Protein AF-A0AA35XYN5-F1 (afdb_monomer_lite)

Foldseek 3Di:
DDPPPPQQDDPNVLVVLVVLLVVCVVVVLAPPQWDKDAFDFDDDPDDDTHTARIWTDHPPDTAGEHEQSLAAPVLDGDDVSSVVSVVVVVVSVVRCVVVVHDHHYHYPVNVVPVVNVSVVVVVVVVCRVVVPDD

Sequence (134 aa):
MKSYCQIALNGTILGFCRKAAKTLSQQSLTPSDITLDVEPPIQIAAPARFFSDLGIRFQDRVRYVEVVGACGADRVTRNDWEAHLLAQFDRRLEVYRQQRLTPQIWYLNDLLEPAQLQKRFLALVAQLRAGGRS

Organism: NCBI:txid2959299

pLDDT: mean 75.98, std 18.32, range [25.3, 93.12]

Structure (mmCIF, N/CA/C/O backbone):
data_AF-A0AA35XYN5-F1
#
_entry.id   AF-A0AA35XYN5-F1
#
loop_
_atom_site.group_PDB
_atom_site.id
_atom_site.type_symbol
_atom_site.label_atom_id
_atom_site.label_alt_id
_atom_site.label_comp_id
_atom_site.label_asym_id
_atom_site.label_entity_id
_atom_site.label_seq_id
_atom_site.pdbx_PDB_ins_code
_atom_site.Cartn_x
_atom_site.Cartn_y
_atom_site.Cartn_z
_atom_site.occupancy
_atom_site.B_iso_or_equiv
_atom_site.auth_seq_id
_atom_site.auth_comp_id
_atom_site.auth_asym_id
_atom_site.auth_atom_id
_atom_site.pdbx_PDB_model_num
ATOM 1 N N . MET A 1 1 ? 25.162 11.954 -8.202 1.00 27.78 1 MET A N 1
ATOM 2 C CA . MET A 1 1 ? 23.859 11.305 -8.467 1.00 27.78 1 MET A CA 1
ATOM 3 C C . MET A 1 1 ? 23.728 10.126 -7.508 1.00 27.78 1 MET A C 1
ATOM 5 O O . MET A 1 1 ? 24.471 9.167 -7.655 1.00 27.78 1 MET A O 1
ATOM 9 N N . LYS A 1 2 ? 22.926 10.229 -6.439 1.00 25.30 2 LYS A N 1
ATOM 10 C CA . LYS A 1 2 ? 22.762 9.120 -5.481 1.00 25.30 2 LYS A CA 1
ATOM 11 C C . LYS A 1 2 ? 21.755 8.125 -6.065 1.00 25.30 2 LYS A C 1
ATOM 13 O O . LYS A 1 2 ? 20.577 8.445 -6.177 1.00 25.30 2 LYS A O 1
ATOM 18 N N . SER A 1 3 ? 22.238 6.953 -6.476 1.00 27.62 3 SER A N 1
ATOM 19 C CA . SER A 1 3 ? 21.417 5.837 -6.956 1.00 27.62 3 SER A CA 1
ATOM 20 C C . SER A 1 3 ? 20.557 5.283 -5.824 1.00 27.62 3 SER A C 1
ATOM 22 O O . SER A 1 3 ? 21.020 4.476 -5.026 1.00 27.62 3 SER A O 1
ATOM 24 N N . TYR A 1 4 ? 19.289 5.684 -5.774 1.00 33.72 4 TYR A N 1
ATOM 25 C CA . TYR A 1 4 ? 18.274 5.054 -4.918 1.00 33.72 4 TYR A CA 1
ATOM 26 C C . TYR A 1 4 ? 17.604 3.836 -5.592 1.00 33.72 4 TY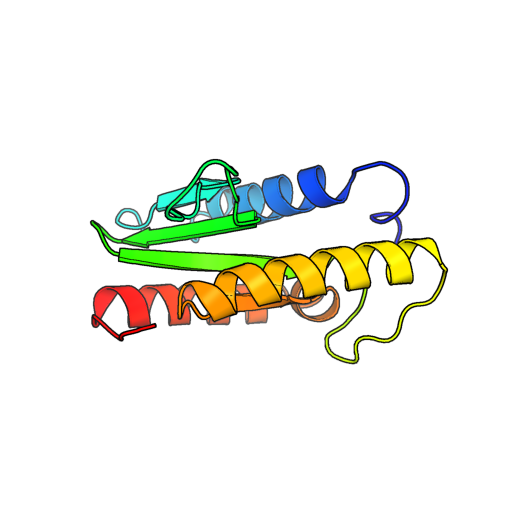R A C 1
ATOM 28 O O . TYR A 1 4 ? 16.680 3.246 -5.044 1.00 33.72 4 TYR A O 1
ATOM 36 N N . CYS A 1 5 ? 18.095 3.413 -6.764 1.00 26.78 5 CYS A N 1
ATOM 37 C CA . CYS A 1 5 ? 17.495 2.377 -7.611 1.00 26.78 5 CYS A CA 1
ATOM 38 C C . CYS A 1 5 ? 18.185 0.999 -7.495 1.00 26.78 5 CYS A C 1
ATOM 40 O O . CYS A 1 5 ? 18.448 0.345 -8.496 1.00 26.78 5 CYS A O 1
ATOM 42 N N . GLN A 1 6 ? 18.508 0.550 -6.277 1.00 30.84 6 GLN A N 1
ATOM 43 C CA . GLN A 1 6 ? 19.052 -0.803 -6.023 1.00 30.84 6 GLN A CA 1
ATOM 44 C C . GLN A 1 6 ? 18.040 -1.753 -5.348 1.00 30.84 6 GLN A C 1
ATOM 46 O O . GLN A 1 6 ? 18.397 -2.834 -4.886 1.00 30.84 6 GLN A O 1
ATOM 51 N N . ILE A 1 7 ? 16.763 -1.363 -5.271 1.00 43.97 7 ILE A N 1
ATOM 52 C CA . ILE A 1 7 ? 15.756 -2.036 -4.429 1.00 43.97 7 ILE A CA 1
ATOM 53 C C . ILE A 1 7 ? 15.142 -3.282 -5.105 1.00 43.97 7 ILE A C 1
ATOM 55 O O . ILE A 1 7 ? 14.494 -4.080 -4.441 1.00 43.97 7 ILE A O 1
ATOM 59 N N . ALA A 1 8 ? 15.392 -3.549 -6.386 1.00 44.00 8 ALA A N 1
ATOM 60 C CA . ALA A 1 8 ? 14.708 -4.655 -7.064 1.00 44.00 8 ALA A CA 1
ATOM 61 C C . ALA A 1 8 ? 15.387 -6.037 -6.942 1.00 44.00 8 ALA A C 1
ATOM 63 O O . ALA A 1 8 ? 14.751 -7.026 -7.280 1.00 44.00 8 ALA A O 1
ATOM 64 N N . LEU A 1 9 ? 16.639 -6.160 -6.479 1.00 34.97 9 LEU A N 1
ATOM 65 C CA . LEU A 1 9 ? 17.435 -7.344 -6.847 1.00 34.97 9 LEU A CA 1
ATOM 66 C C . LEU A 1 9 ? 17.268 -8.616 -5.994 1.00 34.97 9 LEU A C 1
ATOM 68 O O . LEU A 1 9 ? 17.501 -9.677 -6.544 1.00 34.97 9 LEU A O 1
ATOM 72 N N . ASN A 1 10 ? 16.866 -8.577 -4.713 1.00 36.88 10 ASN A N 1
ATOM 73 C CA . ASN A 1 10 ? 16.874 -9.789 -3.860 1.00 36.88 10 ASN A CA 1
ATOM 74 C C . ASN A 1 10 ? 15.867 -9.734 -2.685 1.00 36.88 10 ASN A C 1
ATOM 76 O O . ASN A 1 10 ? 16.261 -9.725 -1.521 1.00 36.88 10 ASN A O 1
ATOM 80 N N . GLY A 1 11 ? 14.55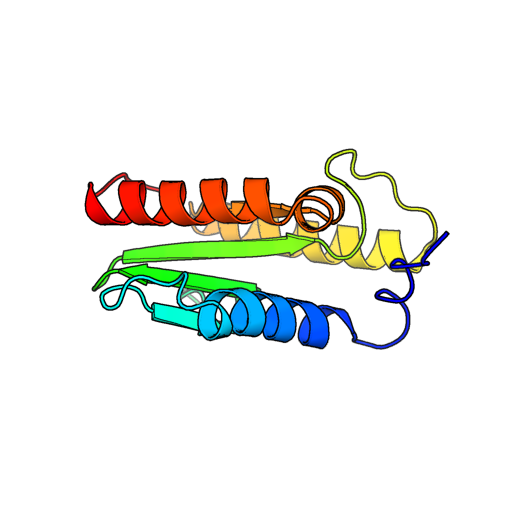7 -9.648 -2.946 1.00 39.25 11 GLY A N 1
ATOM 81 C CA . GLY A 1 11 ? 13.546 -9.641 -1.865 1.00 39.25 11 GLY A CA 1
ATOM 82 C C . GLY A 1 11 ? 13.490 -8.346 -1.031 1.00 39.25 11 GLY A C 1
ATOM 83 O O . GLY A 1 11 ? 12.848 -8.287 0.017 1.00 39.25 11 GLY A O 1
ATOM 84 N N . THR A 1 12 ? 14.126 -7.275 -1.508 1.00 46.00 12 THR A N 1
ATOM 85 C CA . THR A 1 12 ? 14.273 -5.981 -0.823 1.00 46.00 12 THR A CA 1
ATOM 86 C C . THR A 1 12 ? 12.970 -5.172 -0.722 1.00 46.00 12 THR A C 1
ATOM 88 O O . THR A 1 12 ? 12.918 -4.212 0.045 1.00 46.00 12 THR A O 1
ATOM 91 N N . ILE A 1 13 ? 11.899 -5.555 -1.430 1.00 46.50 13 ILE A N 1
ATOM 92 C CA . ILE A 1 13 ? 10.584 -4.883 -1.373 1.00 46.50 13 ILE A CA 1
ATOM 93 C C . ILE A 1 13 ? 9.957 -5.024 0.025 1.00 46.50 13 ILE A C 1
ATOM 95 O O . ILE A 1 13 ? 9.520 -4.031 0.599 1.00 46.50 13 ILE A O 1
ATOM 99 N N . LEU A 1 14 ? 10.054 -6.206 0.647 1.00 40.59 14 LEU A N 1
ATOM 100 C CA . LEU A 1 14 ? 9.679 -6.435 2.053 1.00 40.59 14 LEU A CA 1
ATOM 101 C C . LEU A 1 14 ? 10.488 -5.546 3.015 1.00 40.59 14 LEU A C 1
ATOM 103 O O . LEU A 1 14 ? 9.959 -4.985 3.978 1.00 40.59 14 LEU A O 1
ATOM 107 N N . GLY A 1 15 ? 11.784 -5.381 2.732 1.00 47.53 15 GLY A N 1
ATOM 108 C CA . GLY A 1 15 ? 12.665 -4.472 3.462 1.00 47.53 15 GLY A CA 1
ATOM 109 C C . GLY A 1 15 ? 12.256 -3.009 3.296 1.00 47.53 15 GLY A C 1
ATOM 110 O O . GLY A 1 15 ? 12.337 -2.247 4.256 1.00 47.53 15 GLY A O 1
ATOM 111 N N . PHE A 1 16 ? 11.767 -2.625 2.116 1.00 50.66 16 PHE A N 1
ATOM 112 C CA . PHE A 1 16 ? 11.284 -1.282 1.831 1.00 50.66 16 PHE A CA 1
ATOM 113 C C . PHE A 1 16 ? 9.943 -0.987 2.509 1.00 50.66 16 PHE A C 1
ATOM 115 O O . PHE A 1 16 ? 9.854 0.040 3.168 1.00 50.66 16 PHE A O 1
ATOM 122 N N . CYS A 1 17 ? 8.942 -1.874 2.448 1.00 51.75 17 CYS A N 1
ATOM 123 C CA . CYS A 1 17 ? 7.657 -1.682 3.141 1.00 51.75 17 CYS A CA 1
ATOM 124 C C . CYS A 1 17 ? 7.856 -1.563 4.657 1.00 51.75 17 CYS A C 1
ATOM 126 O O . CYS A 1 17 ? 7.347 -0.633 5.286 1.00 51.75 17 CYS A O 1
ATOM 128 N N . ARG A 1 18 ? 8.706 -2.425 5.236 1.00 52.56 18 ARG A N 1
ATOM 129 C CA . ARG A 1 18 ? 9.122 -2.315 6.643 1.00 52.56 18 ARG A CA 1
ATOM 130 C C . ARG A 1 18 ? 9.871 -1.021 6.919 1.00 52.56 18 ARG A C 1
ATOM 132 O O . ARG A 1 18 ? 9.639 -0.406 7.952 1.00 52.56 18 ARG A O 1
ATOM 139 N N . LYS A 1 19 ? 10.765 -0.591 6.024 1.00 55.06 19 LYS A N 1
ATOM 140 C CA . LYS A 1 19 ? 11.528 0.651 6.190 1.00 55.06 19 LYS A CA 1
ATOM 141 C C . LYS A 1 19 ? 10.647 1.886 6.038 1.00 55.06 19 LYS A C 1
ATOM 143 O O . LYS A 1 19 ? 10.830 2.802 6.815 1.00 55.06 19 LYS A O 1
ATOM 148 N N . ALA A 1 20 ? 9.674 1.897 5.134 1.00 59.22 20 ALA A N 1
ATOM 149 C CA . ALA A 1 20 ? 8.708 2.975 4.960 1.00 59.22 20 ALA A CA 1
ATOM 150 C C . ALA A 1 20 ? 7.772 3.072 6.171 1.00 59.22 20 ALA A C 1
ATOM 152 O O . ALA A 1 20 ? 7.645 4.150 6.744 1.00 59.22 20 ALA A O 1
ATOM 153 N N . ALA A 1 21 ? 7.215 1.949 6.641 1.00 59.16 21 ALA A N 1
ATOM 154 C CA . ALA A 1 21 ? 6.442 1.901 7.884 1.00 59.16 21 ALA A CA 1
ATOM 155 C C . ALA A 1 21 ? 7.279 2.352 9.089 1.00 59.16 21 ALA A C 1
ATOM 157 O O . ALA A 1 21 ? 6.823 3.147 9.905 1.00 59.16 21 ALA A O 1
ATOM 158 N N . LYS A 1 22 ? 8.538 1.900 9.163 1.00 58.38 22 LYS A N 1
ATOM 159 C CA . LYS A 1 22 ? 9.497 2.304 10.195 1.00 58.38 22 LYS A CA 1
ATOM 160 C C . LYS A 1 22 ? 9.876 3.780 10.085 1.00 58.38 22 LYS A C 1
ATOM 162 O O . LYS A 1 22 ? 10.021 4.429 11.104 1.00 58.38 22 LYS A O 1
ATOM 167 N N . THR A 1 23 ? 10.017 4.340 8.890 1.00 60.47 23 THR A N 1
ATOM 168 C CA . THR A 1 23 ? 10.283 5.770 8.693 1.00 60.47 23 THR A CA 1
ATOM 169 C C . THR A 1 23 ? 9.075 6.604 9.113 1.00 60.47 23 THR A C 1
ATOM 171 O O . THR A 1 23 ? 9.249 7.565 9.857 1.00 60.47 23 THR A O 1
ATOM 174 N N . LEU A 1 24 ? 7.859 6.206 8.726 1.00 61.00 24 LEU A N 1
ATOM 175 C CA . LEU A 1 24 ? 6.616 6.868 9.139 1.00 61.00 24 LEU A CA 1
ATOM 176 C C . LEU A 1 24 ? 6.386 6.786 10.659 1.00 61.00 24 LEU A C 1
ATOM 178 O O . LEU A 1 24 ? 5.887 7.743 11.254 1.00 61.00 24 LEU A O 1
ATOM 182 N N . SER A 1 25 ? 6.782 5.682 11.303 1.00 56.59 25 SER A N 1
ATOM 183 C CA . SER A 1 25 ? 6.662 5.521 12.757 1.00 56.59 25 SER A CA 1
ATOM 184 C C . SER A 1 25 ? 7.785 6.211 13.541 1.00 56.59 25 SER A C 1
ATOM 186 O O . SER A 1 25 ? 7.512 6.858 14.547 1.00 56.59 25 SER A O 1
ATOM 188 N N . GLN A 1 26 ? 9.038 6.147 13.077 1.00 55.22 26 GLN A N 1
ATOM 189 C CA . GLN A 1 26 ? 10.196 6.756 13.751 1.00 55.22 26 GLN A CA 1
ATOM 190 C C . GLN A 1 26 ? 10.220 8.283 13.669 1.00 55.22 26 GLN A C 1
ATOM 192 O O . GLN A 1 26 ? 10.806 8.919 14.538 1.00 55.22 26 GLN A O 1
ATOM 197 N N . GLN A 1 27 ? 9.603 8.882 12.649 1.00 57.94 27 GLN A N 1
ATOM 198 C CA . GLN A 1 27 ? 9.512 10.340 12.528 1.00 57.94 27 GLN A CA 1
ATOM 199 C C . GLN A 1 27 ? 8.363 10.949 13.361 1.00 57.94 27 GLN A C 1
ATOM 201 O O . GLN A 1 27 ? 8.049 12.122 13.186 1.00 57.94 27 GLN A O 1
ATOM 206 N N . SER A 1 28 ? 7.719 10.178 14.253 1.00 56.25 28 SER A N 1
ATOM 207 C CA . SER A 1 28 ? 6.554 10.607 15.054 1.00 56.25 28 SER A CA 1
ATOM 208 C C . SER A 1 28 ? 5.390 11.155 14.215 1.00 56.25 28 SER A C 1
ATOM 210 O O . SER A 1 28 ? 4.570 11.931 14.698 1.00 56.25 28 SER A O 1
ATOM 212 N N . LEU A 1 29 ? 5.307 10.758 12.941 1.00 67.62 29 LEU A N 1
ATOM 213 C CA . LEU A 1 29 ? 4.297 11.250 11.998 1.00 67.62 29 LEU A CA 1
ATOM 214 C C . LEU A 1 29 ? 2.979 10.490 12.096 1.00 67.62 29 LEU A C 1
ATOM 216 O O . LEU A 1 29 ? 1.983 10.917 11.516 1.00 67.62 29 LEU A O 1
ATOM 220 N N . THR A 1 30 ? 2.982 9.360 12.802 1.00 76.88 30 THR A N 1
ATOM 221 C CA . THR A 1 30 ? 1.794 8.545 13.036 1.00 76.88 30 THR A CA 1
ATOM 222 C C . THR A 1 30 ? 1.073 9.086 14.268 1.00 76.88 30 THR A C 1
ATOM 224 O O . THR A 1 30 ? 1.644 9.043 15.359 1.00 76.88 30 THR A O 1
ATOM 227 N N . PRO A 1 31 ? -0.156 9.613 14.128 1.00 84.44 31 PRO A N 1
ATOM 228 C CA . PRO A 1 31 ? -0.947 10.024 15.281 1.00 84.44 31 PRO A CA 1
ATOM 229 C C . PRO A 1 31 ? -1.163 8.857 16.256 1.00 84.44 31 PRO A C 1
ATOM 231 O O . PRO A 1 31 ? -1.249 7.709 15.830 1.00 84.44 31 PRO A O 1
ATOM 234 N N . SER A 1 32 ? -1.258 9.138 17.557 1.00 86.94 32 SER A N 1
ATOM 235 C CA . SER A 1 32 ? -1.295 8.110 18.615 1.00 86.94 32 SER A CA 1
ATOM 236 C C . SER A 1 32 ? -2.514 7.181 18.570 1.00 86.94 32 SER A C 1
ATOM 238 O O . SER A 1 32 ? -2.476 6.089 19.127 1.00 86.94 32 SER A O 1
ATOM 240 N N . ASP A 1 33 ? -3.588 7.604 17.911 1.00 90.69 33 ASP A N 1
ATOM 241 C CA . ASP A 1 33 ? -4.818 6.846 17.671 1.00 90.69 33 ASP A CA 1
ATOM 242 C C . ASP A 1 33 ? -4.767 5.986 16.395 1.00 90.69 33 ASP A C 1
ATOM 244 O O . ASP A 1 33 ? -5.729 5.277 16.094 1.00 90.69 33 ASP A O 1
ATOM 248 N N . ILE A 1 34 ? -3.668 6.042 15.637 1.00 90.31 34 ILE A N 1
ATOM 249 C CA . ILE A 1 34 ? -3.472 5.294 14.394 1.00 90.31 34 ILE A CA 1
ATOM 250 C C . ILE A 1 34 ? -2.494 4.149 14.614 1.00 90.31 34 ILE A C 1
ATOM 252 O O . ILE A 1 34 ? -1.396 4.325 15.135 1.00 90.31 34 ILE A O 1
ATOM 256 N N . THR A 1 35 ? -2.878 2.962 14.150 1.00 88.62 35 THR A N 1
ATOM 257 C CA . THR A 1 35 ? -1.988 1.801 14.074 1.00 88.62 35 THR A CA 1
ATOM 258 C C . THR A 1 35 ? -1.547 1.590 12.631 1.00 88.62 35 THR A C 1
ATOM 260 O O . THR A 1 35 ? -2.371 1.609 11.717 1.00 88.62 35 THR A O 1
ATOM 263 N N . LEU A 1 36 ? -0.245 1.391 12.429 1.00 86.25 36 LEU A N 1
ATOM 264 C CA . LEU A 1 36 ? 0.323 0.950 11.158 1.00 86.25 36 LEU A CA 1
ATOM 265 C C . LEU A 1 36 ? 0.639 -0.540 11.241 1.00 86.25 36 LEU A C 1
ATOM 267 O O . LEU A 1 36 ? 1.597 -0.942 11.900 1.00 86.25 36 LEU A O 1
ATOM 271 N N . ASP A 1 37 ? -0.159 -1.352 10.563 1.00 84.00 37 ASP A N 1
ATOM 272 C CA . ASP A 1 37 ? 0.091 -2.779 10.427 1.00 84.00 37 ASP A CA 1
ATOM 273 C C . ASP A 1 37 ? 1.018 -3.044 9.251 1.00 84.00 37 ASP A C 1
ATOM 275 O O . ASP A 1 37 ? 0.802 -2.535 8.151 1.00 84.00 37 ASP A O 1
ATOM 279 N N . VAL A 1 38 ? 2.019 -3.889 9.472 1.00 82.44 38 VAL A N 1
ATOM 280 C CA . VAL A 1 38 ? 2.834 -4.455 8.399 1.00 82.44 38 VAL A CA 1
ATOM 281 C C . VAL A 1 38 ? 2.240 -5.799 8.029 1.00 82.44 38 VAL A C 1
ATOM 283 O O . VAL A 1 38 ? 2.018 -6.627 8.910 1.00 82.44 38 VAL A O 1
ATOM 286 N N . GLU A 1 39 ? 1.993 -6.007 6.740 1.00 83.38 39 GLU A N 1
ATOM 287 C CA . GLU A 1 39 ? 1.470 -7.272 6.229 1.00 83.38 39 GLU A CA 1
ATOM 288 C C . GLU A 1 39 ? 0.154 -7.722 6.902 1.00 83.38 39 GLU A C 1
ATOM 290 O O . GLU A 1 39 ? 0.044 -8.883 7.303 1.00 83.38 39 GLU A O 1
ATOM 295 N N . PRO A 1 40 ? -0.863 -6.846 7.089 1.00 84.44 40 PRO A N 1
ATOM 296 C CA . PRO A 1 40 ? -2.115 -7.280 7.693 1.00 84.44 40 PRO A CA 1
ATOM 297 C C . PRO A 1 40 ? -2.881 -8.220 6.753 1.00 84.44 40 PRO A C 1
ATOM 299 O O . PRO A 1 40 ? -2.923 -7.990 5.537 1.00 84.44 40 PRO A O 1
ATOM 302 N N . PRO A 1 41 ? -3.551 -9.248 7.302 1.00 86.12 41 PRO A N 1
ATOM 303 C CA . PRO A 1 41 ? -4.414 -10.100 6.509 1.00 86.12 41 PRO A CA 1
ATOM 304 C C . PRO A 1 41 ? -5.618 -9.308 5.998 1.00 86.12 41 PRO A C 1
ATOM 306 O O . PRO A 1 41 ? -6.211 -8.487 6.705 1.00 86.12 41 PRO A O 1
ATOM 309 N N . ILE A 1 42 ? -6.015 -9.611 4.773 1.00 82.38 42 ILE A N 1
ATOM 310 C CA . ILE A 1 42 ? -7.290 -9.198 4.204 1.00 82.38 42 ILE A CA 1
ATOM 311 C C . ILE A 1 42 ? -8.206 -10.388 4.387 1.00 82.38 42 ILE A C 1
ATOM 313 O O . ILE A 1 42 ? -7.939 -11.474 3.872 1.00 82.38 42 ILE A O 1
ATOM 317 N N . GLN A 1 43 ? -9.240 -10.201 5.204 1.00 70.50 43 GLN A N 1
ATOM 318 C CA . GLN A 1 43 ? -10.202 -11.255 5.486 1.00 70.50 43 GLN A CA 1
ATOM 319 C C . GLN A 1 43 ? -10.970 -11.566 4.203 1.00 70.50 43 GLN A C 1
ATOM 321 O O . GLN A 1 43 ? -11.895 -10.851 3.830 1.00 70.50 43 GLN A O 1
ATOM 326 N N . ILE A 1 44 ? -10.543 -12.623 3.522 1.00 66.75 44 ILE A N 1
ATOM 327 C CA . ILE A 1 44 ? -11.214 -13.178 2.355 1.00 66.75 44 ILE A CA 1
ATOM 328 C C . ILE A 1 44 ? -11.948 -14.454 2.758 1.00 66.75 44 ILE A C 1
ATOM 330 O O . ILE A 1 44 ? -11.465 -15.237 3.578 1.00 66.75 44 ILE A O 1
ATOM 334 N N . ALA A 1 45 ? -13.145 -14.652 2.210 1.00 53.81 45 ALA A N 1
ATOM 335 C CA . ALA A 1 45 ? -13.868 -15.904 2.374 1.00 53.81 45 ALA A CA 1
ATOM 336 C C . ALA A 1 45 ? -13.151 -17.008 1.564 1.00 53.81 45 ALA A C 1
ATOM 338 O O . ALA A 1 45 ? -13.044 -16.885 0.347 1.00 53.81 45 ALA A O 1
ATOM 339 N N . ALA A 1 46 ? -12.710 -18.085 2.234 1.00 57.22 46 ALA A N 1
ATOM 340 C CA . ALA A 1 46 ? -12.043 -19.290 1.687 1.00 57.22 46 ALA A CA 1
ATOM 341 C C . ALA A 1 46 ? -10.492 -19.208 1.499 1.00 57.22 46 ALA A C 1
ATOM 343 O O . ALA A 1 46 ? -9.908 -18.133 1.582 1.00 57.22 46 ALA A O 1
ATOM 344 N N . PRO A 1 47 ? -9.777 -20.351 1.354 1.00 55.53 47 PRO A N 1
ATOM 345 C CA . PRO A 1 47 ? -8.645 -20.771 2.207 1.00 55.53 47 PRO A CA 1
ATOM 346 C C . PRO A 1 47 ? -7.317 -20.013 2.053 1.00 55.53 47 PRO A C 1
ATOM 348 O O . PRO A 1 47 ? -6.384 -20.267 2.819 1.00 55.53 47 PRO A O 1
ATOM 351 N N . ALA A 1 48 ? -7.188 -19.117 1.078 1.00 61.31 48 ALA A N 1
ATOM 352 C CA . ALA A 1 48 ? -5.955 -18.367 0.891 1.00 61.31 48 ALA A CA 1
ATOM 353 C C . ALA A 1 48 ? -5.854 -17.250 1.939 1.00 61.31 48 ALA A C 1
ATOM 355 O O . ALA A 1 48 ? -6.806 -16.515 2.182 1.00 61.31 48 ALA A O 1
ATOM 356 N N . ARG A 1 49 ? -4.684 -17.093 2.564 1.00 69.50 49 ARG A N 1
ATOM 357 C CA . ARG A 1 49 ? -4.388 -15.891 3.349 1.00 69.50 49 ARG A CA 1
ATOM 358 C C . ARG A 1 49 ? -3.786 -14.862 2.407 1.00 69.50 49 ARG A C 1
ATOM 360 O O . ARG A 1 49 ? -2.688 -15.064 1.897 1.00 69.50 49 ARG A O 1
ATOM 367 N N . PHE A 1 50 ? -4.524 -13.790 2.158 1.00 80.62 50 PHE A N 1
ATOM 368 C CA . PHE A 1 50 ? -4.043 -12.652 1.388 1.00 80.62 50 PHE A CA 1
ATOM 369 C C . PHE A 1 50 ? -3.603 -11.542 2.340 1.00 80.62 50 PHE A C 1
ATOM 371 O O . PHE A 1 50 ? -4.281 -11.290 3.335 1.00 80.62 50 PHE A O 1
ATOM 378 N N . PHE A 1 51 ? -2.484 -10.886 2.042 1.00 84.19 51 PHE A N 1
ATOM 379 C CA . PHE A 1 51 ? -1.907 -9.846 2.889 1.00 84.19 51 PHE A CA 1
ATOM 380 C C . PHE A 1 51 ? -1.669 -8.572 2.072 1.00 84.19 51 PHE A C 1
ATOM 382 O O . PHE A 1 51 ? -1.124 -8.624 0.965 1.00 84.19 51 PHE A O 1
ATOM 389 N N . SER A 1 52 ? -2.091 -7.434 2.619 1.00 85.38 52 SER A N 1
ATOM 390 C CA . SER A 1 52 ? -1.728 -6.105 2.103 1.00 85.38 52 SER A CA 1
ATOM 391 C C . SER A 1 52 ? -0.303 -5.777 2.513 1.00 85.38 52 SER A C 1
ATOM 393 O O . SER A 1 52 ? 0.125 -6.269 3.543 1.00 85.38 52 SER A O 1
ATOM 395 N N . ASP A 1 53 ? 0.414 -4.895 1.816 1.00 83.69 53 ASP A N 1
ATOM 396 C CA . ASP A 1 53 ? 1.750 -4.496 2.299 1.00 83.69 53 ASP A CA 1
ATOM 397 C C . ASP A 1 53 ? 1.674 -3.717 3.620 1.00 83.69 53 ASP A C 1
ATOM 399 O O . ASP A 1 53 ? 2.439 -3.990 4.549 1.00 83.69 53 ASP A O 1
ATOM 403 N N . LEU A 1 54 ? 0.731 -2.771 3.722 1.00 85.94 54 LEU A N 1
ATOM 404 C CA . LEU A 1 54 ? 0.456 -2.021 4.948 1.00 85.94 54 LEU A CA 1
ATOM 405 C C . LEU A 1 54 ? -1.045 -1.863 5.203 1.00 85.94 54 LEU A C 1
ATOM 407 O O . LEU A 1 54 ? -1.842 -1.740 4.276 1.00 85.94 54 LEU A O 1
ATOM 411 N N . GLY A 1 55 ? -1.420 -1.775 6.475 1.00 88.62 55 GLY A N 1
ATOM 412 C CA . GLY A 1 55 ? -2.739 -1.321 6.909 1.00 88.62 55 GLY A CA 1
ATOM 413 C C . GLY A 1 55 ? -2.617 -0.063 7.749 1.00 88.62 55 GLY A C 1
ATOM 414 O O . GLY A 1 55 ? -1.867 -0.034 8.718 1.00 88.62 55 GLY A O 1
ATOM 415 N N . ILE A 1 56 ? -3.367 0.977 7.394 1.00 90.69 56 ILE A N 1
ATOM 416 C CA . ILE A 1 56 ? -3.562 2.151 8.245 1.00 90.69 56 ILE A CA 1
ATOM 417 C C . ILE A 1 56 ? -4.879 1.939 8.979 1.00 90.69 56 ILE A C 1
ATOM 419 O O . ILE A 1 56 ? -5.944 1.974 8.355 1.00 90.69 56 ILE A O 1
ATOM 423 N N . ARG A 1 57 ? -4.813 1.684 10.285 1.00 91.19 57 ARG A N 1
ATOM 424 C CA . ARG A 1 57 ? -5.978 1.348 11.102 1.00 91.19 57 ARG A CA 1
ATOM 425 C C . ARG A 1 57 ? -6.328 2.475 12.066 1.00 91.19 57 ARG A C 1
ATOM 427 O O . ARG A 1 57 ? -5.467 2.985 12.781 1.00 91.19 57 ARG A O 1
ATOM 434 N N . PHE A 1 58 ? -7.612 2.811 12.108 1.00 93.12 58 PHE A N 1
ATOM 435 C CA . PHE A 1 58 ? -8.229 3.672 13.111 1.00 93.12 58 PHE A CA 1
ATOM 436 C C . PHE A 1 58 ? -9.435 2.933 13.692 1.00 93.12 58 PHE A C 1
ATOM 438 O O . PHE A 1 58 ? -10.430 2.738 12.992 1.00 93.12 58 PHE A O 1
ATOM 445 N N . GLN A 1 59 ? -9.346 2.520 14.959 1.00 90.75 59 GLN A N 1
ATOM 446 C CA . GLN A 1 59 ? -10.343 1.647 15.594 1.00 90.75 59 GLN A CA 1
ATOM 447 C C . GLN A 1 59 ? -10.558 0.359 14.767 1.00 90.75 59 GLN A C 1
ATOM 449 O O . GLN A 1 59 ? -9.602 -0.367 14.505 1.00 90.75 59 GLN A O 1
ATOM 454 N N . ASP A 1 60 ? -11.788 0.079 14.342 1.00 88.81 60 ASP A N 1
ATOM 455 C CA . ASP A 1 60 ? -12.190 -1.065 13.517 1.00 88.81 60 ASP A CA 1
ATOM 456 C C . ASP A 1 60 ? -12.053 -0.819 12.002 1.00 88.81 60 ASP A C 1
ATOM 458 O O . ASP A 1 60 ? -12.229 -1.735 11.199 1.00 88.81 60 ASP A O 1
ATOM 462 N N . ARG A 1 61 ? -11.706 0.405 11.585 1.00 89.50 61 ARG A N 1
ATOM 463 C CA . ARG A 1 61 ? -11.561 0.782 10.174 1.00 89.50 61 ARG A CA 1
ATOM 464 C C . ARG A 1 61 ? -10.122 0.631 9.714 1.00 89.50 61 ARG A C 1
ATOM 466 O O . ARG A 1 61 ? -9.194 1.072 10.390 1.00 89.50 61 ARG A O 1
ATOM 473 N N . VAL A 1 62 ? -9.942 0.093 8.511 1.00 90.50 62 VAL A N 1
ATOM 474 C CA . VAL A 1 62 ? -8.629 -0.080 7.883 1.00 90.50 62 VAL A CA 1
ATOM 475 C C . VAL A 1 62 ? -8.616 0.478 6.461 1.00 90.50 62 VAL A C 1
ATOM 477 O O . VAL A 1 62 ? -9.565 0.311 5.693 1.00 90.50 62 VAL A O 1
ATOM 480 N N . ARG A 1 63 ? -7.521 1.151 6.103 1.00 91.31 63 ARG A N 1
ATOM 481 C CA . ARG A 1 63 ? -7.135 1.422 4.716 1.00 91.31 63 ARG A CA 1
ATOM 482 C C . ARG A 1 63 ? -5.925 0.571 4.375 1.00 91.31 63 ARG A C 1
ATOM 484 O O . ARG A 1 63 ? -4.870 0.728 4.984 1.00 91.31 63 ARG A O 1
ATOM 491 N N . TYR A 1 64 ? -6.098 -0.310 3.402 1.00 91.12 64 TYR A N 1
ATOM 492 C CA . TYR A 1 64 ? -5.019 -1.126 2.863 1.00 91.12 64 TYR A CA 1
ATOM 493 C C . TYR A 1 64 ? -4.171 -0.310 1.893 1.00 91.12 64 TYR A C 1
ATOM 495 O O . TYR A 1 64 ? -4.702 0.491 1.118 1.00 91.12 64 TYR A O 1
ATOM 503 N N . VAL A 1 65 ? -2.859 -0.502 1.955 1.00 89.56 65 VAL A N 1
ATOM 504 C CA . VAL A 1 65 ? -1.881 0.148 1.089 1.00 89.56 65 VAL A CA 1
ATOM 505 C C . VAL A 1 65 ? -1.015 -0.922 0.436 1.00 89.56 65 VAL A C 1
ATOM 507 O O . VAL A 1 65 ? -0.514 -1.836 1.095 1.00 89.56 65 VAL A O 1
ATOM 510 N N . GLU A 1 66 ? -0.834 -0.762 -0.865 1.00 88.75 66 GLU A N 1
ATOM 511 C CA . GLU A 1 66 ? 0.003 -1.573 -1.734 1.00 88.75 66 GLU A CA 1
ATOM 512 C C . GLU A 1 66 ? 1.172 -0.723 -2.225 1.00 88.75 66 GLU A C 1
ATOM 514 O O . GLU A 1 66 ? 0.968 0.357 -2.788 1.00 88.75 66 GLU A O 1
ATOM 519 N N . VAL A 1 67 ? 2.397 -1.198 -2.012 1.00 84.81 67 VAL A N 1
ATOM 520 C CA . VAL A 1 67 ? 3.615 -0.513 -2.437 1.00 84.81 67 VAL A CA 1
ATOM 521 C C . VAL A 1 67 ? 4.175 -1.219 -3.664 1.00 84.81 67 VAL A C 1
ATOM 523 O O . VAL A 1 67 ? 4.683 -2.338 -3.606 1.00 84.81 67 VAL A O 1
ATOM 526 N N . VAL A 1 68 ? 4.124 -0.538 -4.803 1.00 86.25 68 VAL A N 1
ATOM 527 C CA . VAL A 1 68 ? 4.571 -1.092 -6.079 1.00 86.25 68 VAL A CA 1
ATOM 528 C C . VAL A 1 68 ? 6.063 -0.836 -6.239 1.00 86.25 68 VAL A C 1
ATOM 530 O O . VAL A 1 68 ? 6.493 0.247 -6.628 1.00 86.25 68 VAL A O 1
ATOM 533 N N . GLY A 1 69 ? 6.866 -1.861 -5.951 1.00 77.06 69 GLY A N 1
ATOM 534 C CA . GLY A 1 69 ? 8.325 -1.826 -6.105 1.00 77.06 69 GLY A CA 1
ATOM 535 C C . GLY A 1 69 ? 8.838 -2.041 -7.535 1.00 77.06 69 GLY A C 1
ATOM 536 O O . GLY A 1 69 ? 10.048 -2.037 -7.744 1.00 77.06 69 GLY A O 1
ATOM 537 N N . ALA A 1 70 ? 7.944 -2.264 -8.503 1.00 80.69 70 ALA A N 1
ATOM 538 C CA . ALA A 1 70 ? 8.293 -2.618 -9.880 1.00 80.69 70 ALA A CA 1
ATOM 539 C C . ALA A 1 70 ? 8.496 -1.403 -10.799 1.00 80.69 70 ALA A C 1
ATOM 541 O O . ALA A 1 70 ? 9.348 -1.428 -11.682 1.00 80.69 70 ALA A O 1
ATOM 542 N N . CYS A 1 71 ? 7.706 -0.345 -10.610 1.00 82.06 71 CYS A N 1
ATOM 543 C CA . CYS A 1 71 ? 7.585 0.749 -11.570 1.00 82.06 71 CYS A CA 1
ATOM 544 C C . CYS A 1 71 ? 7.074 2.040 -10.911 1.00 82.06 71 CYS A C 1
ATOM 546 O O . CYS A 1 71 ? 6.652 2.052 -9.749 1.00 82.06 71 CYS A O 1
ATOM 548 N N . GLY A 1 72 ? 7.107 3.134 -11.674 1.00 85.06 72 GLY A N 1
ATOM 549 C CA . GLY A 1 72 ? 6.337 4.334 -11.364 1.00 85.06 72 GLY A CA 1
ATOM 550 C C . GLY A 1 72 ? 4.851 4.151 -11.683 1.00 85.06 72 GLY A C 1
ATOM 551 O O . GLY A 1 72 ? 4.417 3.098 -12.156 1.00 85.06 72 GLY A O 1
ATOM 552 N N . ALA A 1 73 ? 4.066 5.200 -11.439 1.00 88.31 73 ALA A N 1
ATOM 553 C CA . ALA A 1 73 ? 2.638 5.226 -11.760 1.00 88.31 73 ALA A CA 1
ATOM 554 C C . ALA A 1 73 ? 2.335 5.09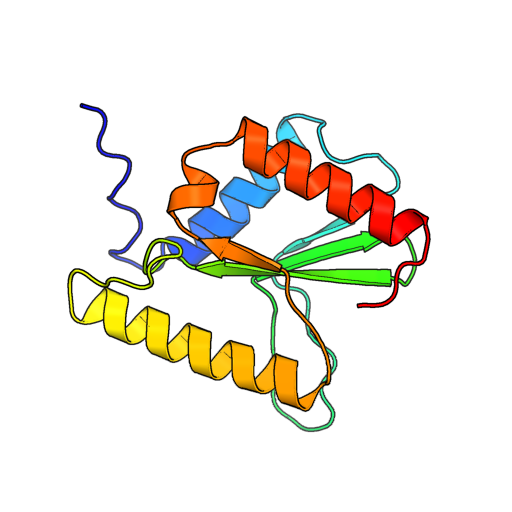3 -13.268 1.00 88.31 73 ALA A C 1
ATOM 556 O O . ALA A 1 73 ? 1.224 4.721 -13.636 1.00 88.31 73 ALA A O 1
ATOM 557 N N . ASP A 1 74 ? 3.320 5.357 -14.131 1.00 91.81 74 ASP A N 1
ATOM 558 C CA . ASP A 1 74 ? 3.269 5.123 -15.581 1.00 91.81 74 ASP A CA 1
ATOM 559 C C . ASP A 1 74 ? 3.286 3.634 -15.962 1.00 91.81 74 ASP A C 1
ATOM 561 O O . ASP A 1 74 ? 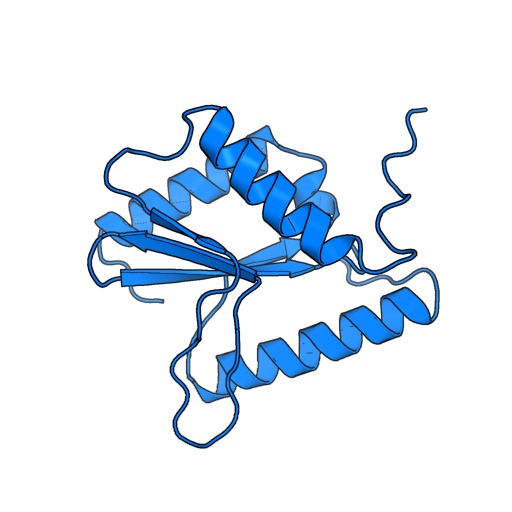3.004 3.285 -17.107 1.00 91.81 74 ASP A O 1
ATOM 565 N N . ARG A 1 75 ? 3.592 2.754 -14.998 1.00 91.81 75 ARG A N 1
ATOM 566 C CA . ARG A 1 75 ? 3.648 1.296 -15.150 1.00 91.81 75 ARG A CA 1
ATOM 567 C C . ARG A 1 75 ? 4.652 0.817 -16.198 1.00 91.81 75 ARG A C 1
ATOM 569 O O . ARG A 1 75 ? 4.546 -0.305 -16.692 1.00 91.81 75 ARG A O 1
ATOM 576 N N . VAL A 1 76 ? 5.660 1.634 -16.498 1.00 89.00 76 VAL A N 1
ATOM 577 C CA . VAL A 1 76 ? 6.757 1.251 -17.388 1.00 89.00 76 VAL A CA 1
ATOM 578 C C . VAL A 1 76 ? 7.773 0.422 -16.603 1.00 89.00 76 VAL A C 1
ATOM 580 O O . VAL A 1 76 ? 8.301 0.858 -15.580 1.00 89.00 76 VAL A O 1
ATOM 583 N N . THR A 1 77 ? 8.055 -0.786 -17.090 1.00 86.25 77 THR A N 1
ATOM 584 C CA . THR A 1 77 ? 9.041 -1.713 -16.513 1.00 86.25 77 THR A CA 1
ATOM 585 C C . THR A 1 77 ? 10.302 -1.748 -17.366 1.00 86.25 77 THR A C 1
ATOM 587 O O . THR A 1 77 ? 10.225 -1.690 -18.591 1.00 86.25 77 THR A O 1
ATOM 590 N N . ARG A 1 78 ? 11.471 -1.874 -16.736 1.00 85.81 78 ARG A N 1
ATOM 591 C CA . ARG A 1 78 ? 12.782 -1.788 -17.409 1.00 85.81 78 ARG A CA 1
ATOM 592 C C . ARG A 1 78 ? 13.432 -3.145 -17.660 1.00 85.81 78 ARG A C 1
ATOM 594 O O . ARG A 1 78 ? 14.456 -3.212 -18.331 1.00 85.81 78 ARG A O 1
ATOM 601 N N . ASN A 1 79 ? 12.898 -4.203 -17.060 1.00 85.88 79 ASN A N 1
ATOM 602 C CA . ASN A 1 79 ? 13.402 -5.567 -17.174 1.00 85.88 79 ASN A CA 1
ATOM 603 C C . ASN A 1 79 ? 12.296 -6.581 -16.841 1.00 85.88 79 ASN A C 1
ATOM 605 O O . ASN A 1 79 ? 11.263 -6.228 -16.266 1.00 85.88 79 ASN A O 1
ATOM 609 N N . ASP A 1 80 ? 12.546 -7.847 -17.169 1.00 89.31 80 ASP A N 1
ATOM 610 C CA . ASP A 1 80 ? 11.583 -8.941 -16.999 1.00 89.31 80 ASP A CA 1
ATOM 611 C C . ASP A 1 80 ? 11.208 -9.193 -15.536 1.00 89.31 80 ASP A C 1
ATOM 613 O O . ASP A 1 80 ? 10.096 -9.625 -15.234 1.00 89.31 80 ASP A O 1
ATOM 617 N N . TRP A 1 81 ? 12.115 -8.894 -14.606 1.00 84.38 81 TRP A N 1
ATOM 618 C CA . TRP A 1 81 ? 11.841 -9.028 -13.182 1.00 84.38 81 TRP A CA 1
ATOM 619 C C . TRP A 1 81 ? 10.829 -7.983 -12.695 1.00 84.38 81 TRP A C 1
ATOM 621 O O . TRP A 1 81 ? 9.870 -8.321 -12.005 1.00 84.38 81 TRP A O 1
ATOM 631 N N . GLU A 1 82 ? 10.974 -6.724 -13.109 1.00 83.62 82 GLU A N 1
ATOM 632 C CA . GLU A 1 82 ? 9.980 -5.676 -12.851 1.00 83.62 82 GLU A CA 1
ATOM 633 C C . GLU A 1 82 ? 8.632 -6.010 -13.501 1.00 83.62 82 GLU A C 1
ATOM 635 O O . GLU A 1 82 ? 7.595 -5.858 -12.858 1.00 83.62 82 GLU A O 1
ATOM 640 N N . ALA A 1 83 ? 8.633 -6.542 -14.726 1.00 87.62 83 ALA A N 1
ATOM 641 C CA . ALA A 1 83 ? 7.415 -7.022 -15.380 1.00 87.62 83 ALA A CA 1
ATOM 642 C C . ALA A 1 83 ? 6.744 -8.159 -14.591 1.00 87.62 83 ALA A C 1
ATOM 644 O O . ALA A 1 83 ? 5.528 -8.149 -14.386 1.00 87.62 83 ALA A O 1
ATOM 645 N N . HIS A 1 84 ? 7.530 -9.108 -14.077 1.00 85.50 84 HIS A N 1
ATOM 646 C CA . HIS A 1 84 ? 7.034 -10.186 -13.228 1.00 85.50 84 HIS A CA 1
ATOM 647 C C . HIS A 1 84 ? 6.391 -9.660 -11.934 1.00 85.50 84 HIS A C 1
ATOM 649 O O . HIS A 1 84 ? 5.300 -10.103 -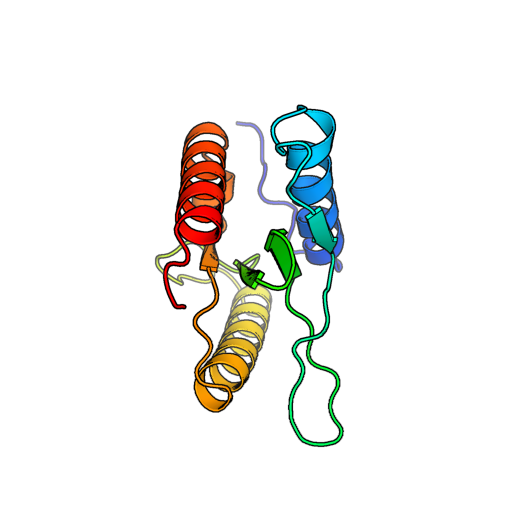11.561 1.00 85.50 84 HIS A O 1
ATOM 655 N N . LEU A 1 85 ? 7.038 -8.705 -11.262 1.00 82.94 85 LEU A N 1
ATOM 656 C CA . LEU A 1 85 ? 6.523 -8.071 -10.047 1.00 82.94 85 LEU A CA 1
ATOM 657 C C . LEU A 1 85 ? 5.249 -7.261 -10.315 1.00 82.94 85 LEU A C 1
ATOM 659 O O . LEU A 1 85 ? 4.301 -7.334 -9.533 1.00 82.94 85 LEU A O 1
ATOM 663 N N . LEU A 1 86 ? 5.191 -6.533 -11.432 1.00 88.19 86 LEU A N 1
ATOM 664 C CA . LEU A 1 86 ? 3.991 -5.806 -11.841 1.00 88.19 86 LEU A CA 1
ATOM 665 C C . LEU A 1 86 ? 2.820 -6.768 -12.089 1.00 88.19 86 LEU A C 1
ATOM 667 O O . LEU A 1 86 ? 1.720 -6.538 -11.596 1.00 88.19 86 LEU A O 1
ATOM 671 N N . ALA A 1 87 ? 3.068 -7.903 -12.750 1.00 89.94 87 ALA A N 1
ATOM 672 C CA . ALA A 1 87 ? 2.054 -8.935 -12.951 1.00 89.94 87 ALA A CA 1
ATOM 673 C C . ALA A 1 87 ? 1.597 -9.590 -11.631 1.00 89.94 87 ALA A C 1
ATOM 675 O O . ALA A 1 87 ? 0.430 -9.964 -11.495 1.00 89.94 87 ALA A O 1
ATOM 676 N N . GLN A 1 88 ? 2.489 -9.750 -10.644 1.00 86.12 88 GLN A N 1
ATOM 677 C CA . GLN A 1 88 ? 2.102 -10.177 -9.292 1.00 86.12 88 GLN A CA 1
ATOM 678 C C . GLN A 1 88 ? 1.195 -9.144 -8.619 1.00 86.12 88 GLN A C 1
ATOM 680 O O . GLN A 1 88 ? 0.162 -9.517 -8.063 1.00 86.12 88 GLN A O 1
ATOM 685 N N . PHE A 1 89 ? 1.549 -7.863 -8.704 1.00 88.44 89 PHE A N 1
ATOM 686 C CA . PHE A 1 89 ? 0.731 -6.773 -8.186 1.00 88.44 89 PHE A CA 1
ATOM 687 C C . PHE A 1 89 ? -0.655 -6.723 -8.849 1.00 88.44 89 PHE A C 1
ATOM 689 O O . PHE A 1 89 ? -1.657 -6.612 -8.149 1.00 88.44 89 PHE A O 1
ATOM 696 N N . ASP A 1 90 ? -0.758 -6.915 -10.163 1.00 92.06 90 ASP A N 1
ATOM 697 C CA . ASP A 1 90 ? -2.059 -6.944 -10.844 1.00 92.06 90 ASP A CA 1
ATOM 698 C C . ASP A 1 90 ? -2.939 -8.110 -10.374 1.00 92.06 90 ASP A C 1
ATOM 700 O O . ASP A 1 90 ? -4.138 -7.941 -10.147 1.00 92.06 90 ASP A O 1
ATOM 704 N N . ARG A 1 91 ? -2.345 -9.287 -10.131 1.00 88.06 91 ARG A N 1
ATOM 705 C CA . ARG A 1 91 ? -3.062 -10.412 -9.504 1.00 88.06 91 ARG A CA 1
ATOM 706 C C . ARG A 1 91 ? -3.535 -10.073 -8.090 1.00 88.06 91 ARG A C 1
ATOM 708 O O . ARG A 1 91 ? -4.618 -10.498 -7.699 1.00 88.06 91 ARG A O 1
ATOM 715 N N . ARG A 1 92 ? -2.752 -9.305 -7.326 1.00 86.12 92 ARG A N 1
ATOM 716 C CA . ARG A 1 92 ? -3.156 -8.809 -6.000 1.00 86.12 92 ARG A CA 1
ATOM 717 C C . ARG A 1 92 ? -4.330 -7.836 -6.102 1.00 86.12 92 ARG A C 1
ATOM 719 O O . ARG A 1 92 ? -5.288 -7.981 -5.347 1.00 86.12 92 ARG A O 1
ATOM 726 N N . LEU A 1 93 ? -4.306 -6.898 -7.051 1.00 90.44 93 LEU A N 1
ATOM 727 C CA . LEU A 1 93 ? -5.413 -5.962 -7.293 1.00 90.44 93 LEU A CA 1
ATOM 728 C C . LEU A 1 93 ? -6.726 -6.670 -7.637 1.00 90.44 93 LEU A C 1
ATOM 730 O O . LEU A 1 93 ? -7.793 -6.232 -7.207 1.00 90.44 93 LEU A O 1
ATOM 734 N N . GLU A 1 94 ? -6.658 -7.789 -8.355 1.00 89.31 94 GLU A N 1
ATOM 735 C CA . GLU A 1 94 ? -7.838 -8.598 -8.654 1.00 89.31 94 GLU A CA 1
ATOM 736 C C . GLU A 1 94 ? -8.495 -9.160 -7.380 1.00 89.31 94 GLU A C 1
ATOM 738 O O . GLU A 1 94 ? -9.721 -9.151 -7.267 1.00 89.31 94 GLU A O 1
ATOM 743 N N . VAL A 1 95 ? -7.707 -9.554 -6.373 1.00 87.06 95 VAL A N 1
ATOM 744 C CA . VAL A 1 95 ? -8.243 -9.991 -5.070 1.00 87.06 95 VAL A CA 1
ATOM 745 C C . VAL A 1 95 ? -8.982 -8.846 -4.377 1.00 87.06 95 VAL A C 1
ATOM 747 O O . VAL A 1 95 ? -10.112 -9.031 -3.928 1.00 87.06 95 VAL A O 1
ATOM 750 N N . TYR A 1 96 ? -8.399 -7.645 -4.338 1.00 89.62 96 TYR A N 1
ATOM 751 C CA . TYR A 1 96 ? -9.076 -6.463 -3.791 1.00 89.62 96 TYR A CA 1
ATOM 752 C C . TYR A 1 96 ? -10.406 -6.183 -4.497 1.00 89.62 96 TYR A C 1
ATOM 754 O O . TYR A 1 96 ? -11.429 -5.984 -3.836 1.00 89.62 96 TYR A O 1
ATOM 762 N N . ARG A 1 97 ? -10.415 -6.246 -5.834 1.00 89.94 97 ARG A N 1
ATOM 763 C CA . ARG A 1 97 ? -11.615 -6.041 -6.652 1.00 89.94 97 ARG A CA 1
ATOM 764 C C . ARG A 1 97 ? -12.713 -7.048 -6.314 1.00 89.94 97 ARG A C 1
ATOM 766 O O . ARG A 1 97 ? -13.867 -6.655 -6.147 1.00 89.94 97 ARG A O 1
ATOM 773 N N . GLN A 1 98 ? -12.366 -8.327 -6.171 1.00 87.81 98 GLN A N 1
ATOM 774 C CA . GLN A 1 98 ? -13.309 -9.388 -5.795 1.00 87.81 98 GLN A CA 1
ATOM 775 C C . GLN A 1 98 ? -13.933 -9.151 -4.415 1.00 87.81 98 GLN A C 1
ATOM 777 O O . GLN A 1 98 ? -15.114 -9.432 -4.218 1.00 87.81 98 GLN A O 1
ATOM 782 N N . GLN A 1 99 ? -13.170 -8.572 -3.487 1.00 85.38 99 GLN A N 1
ATOM 783 C CA . GLN A 1 99 ? -13.638 -8.216 -2.144 1.00 85.38 99 GLN A CA 1
ATOM 784 C C . GLN A 1 99 ? -14.318 -6.843 -2.072 1.00 85.38 99 GLN A C 1
ATOM 786 O O . GLN A 1 99 ? -14.719 -6.419 -0.991 1.00 85.38 99 GLN A O 1
ATOM 791 N N . ARG A 1 100 ? -14.460 -6.136 -3.205 1.00 89.06 100 ARG A N 1
ATOM 792 C CA . ARG A 1 100 ? -14.971 -4.754 -3.269 1.00 89.06 100 ARG A CA 1
ATOM 793 C C . ARG A 1 100 ? -14.192 -3.798 -2.360 1.00 89.06 100 ARG A C 1
ATOM 795 O O . ARG A 1 100 ? -14.759 -2.883 -1.772 1.00 89.06 100 ARG A O 1
ATOM 802 N N . LEU A 1 101 ? -12.889 -4.029 -2.246 1.00 88.31 101 LEU A N 1
ATOM 803 C CA . LEU A 1 101 ? -11.959 -3.177 -1.525 1.00 88.31 101 LEU A CA 1
ATOM 804 C C . LEU A 1 101 ? -11.144 -2.367 -2.531 1.00 88.31 101 LEU A C 1
ATOM 806 O O . LEU A 1 101 ? -10.728 -2.884 -3.566 1.00 88.31 101 LEU A O 1
ATOM 810 N N . THR A 1 102 ? -10.864 -1.112 -2.194 1.00 90.75 102 THR A N 1
ATOM 811 C CA . THR A 1 102 ? -9.990 -0.246 -2.993 1.00 90.75 102 THR A CA 1
ATOM 812 C C . THR A 1 102 ? -8.726 0.063 -2.191 1.00 90.75 102 THR A C 1
ATOM 814 O O . THR A 1 102 ? -8.796 0.865 -1.251 1.00 90.75 102 THR A O 1
ATOM 817 N N . PRO A 1 103 ? -7.574 -0.560 -2.506 1.00 92.44 103 PRO A N 1
ATOM 818 C CA . PRO A 1 103 ? -6.329 -0.251 -1.824 1.00 92.44 103 PRO A CA 1
ATOM 819 C C . PRO A 1 103 ? -5.790 1.105 -2.275 1.00 92.44 103 PRO A C 1
ATOM 821 O O . PRO A 1 103 ? -6.034 1.577 -3.387 1.00 92.44 103 PRO A O 1
ATOM 824 N N . GLN A 1 104 ? -4.994 1.722 -1.415 1.00 93.00 104 GLN A N 1
ATOM 825 C CA . GLN A 1 104 ? -4.150 2.840 -1.799 1.00 93.00 104 GLN A CA 1
ATOM 826 C C . GLN A 1 104 ? -2.882 2.312 -2.445 1.00 93.00 104 GLN A C 1
ATOM 828 O O . GLN A 1 104 ? -2.162 1.526 -1.845 1.00 93.00 104 GLN A O 1
ATOM 833 N N . ILE A 1 105 ? -2.598 2.763 -3.659 1.00 92.19 105 ILE A N 1
ATOM 834 C CA . ILE A 1 105 ? -1.422 2.315 -4.401 1.00 92.19 105 ILE A CA 1
ATOM 835 C C . ILE A 1 105 ? -0.349 3.393 -4.310 1.00 92.19 105 ILE A C 1
ATOM 837 O O . ILE A 1 105 ? -0.618 4.551 -4.658 1.00 92.19 105 ILE A O 1
ATOM 841 N N . TRP A 1 106 ? 0.832 3.020 -3.823 1.00 88.56 106 TRP A N 1
ATOM 842 C CA . TRP A 1 106 ? 2.024 3.864 -3.746 1.00 88.56 106 TRP A CA 1
ATOM 843 C C . TRP A 1 106 ? 3.093 3.306 -4.681 1.00 88.56 106 TRP A C 1
ATOM 845 O O . TRP A 1 106 ? 3.618 2.217 -4.458 1.00 88.56 106 TRP A O 1
ATOM 855 N N . TYR A 1 107 ? 3.403 4.043 -5.739 1.00 86.81 107 TYR A N 1
ATOM 856 C CA . TYR A 1 107 ? 4.399 3.659 -6.736 1.00 86.81 107 TYR A CA 1
ATOM 857 C C . TYR A 1 107 ? 5.793 4.175 -6.369 1.00 86.81 107 TYR A C 1
ATOM 859 O O . TYR A 1 107 ? 5.942 5.040 -5.506 1.00 86.81 107 TYR A O 1
ATOM 867 N N . LEU A 1 108 ? 6.835 3.696 -7.059 1.00 79.62 108 LEU A N 1
ATOM 868 C CA . LEU A 1 108 ? 8.214 4.134 -6.808 1.00 79.62 108 LEU A CA 1
ATOM 869 C C . LEU A 1 108 ? 8.391 5.656 -6.859 1.00 79.62 108 LEU A C 1
ATOM 871 O O . LEU A 1 108 ? 9.133 6.202 -6.049 1.00 79.62 108 LEU A O 1
ATOM 875 N N . ASN A 1 109 ? 7.708 6.346 -7.772 1.00 81.62 109 ASN A N 1
ATOM 876 C CA . ASN A 1 109 ? 7.766 7.803 -7.870 1.00 81.62 109 ASN A CA 1
ATOM 877 C C . ASN A 1 109 ? 7.144 8.508 -6.652 1.00 81.62 109 ASN A C 1
ATOM 879 O O . ASN A 1 109 ? 7.690 9.518 -6.224 1.00 81.62 109 ASN A O 1
ATOM 883 N N . ASP A 1 110 ? 6.098 7.952 -6.028 1.00 78.56 110 ASP A N 1
ATOM 884 C CA . ASP A 1 110 ? 5.542 8.501 -4.779 1.00 78.56 110 ASP A CA 1
ATOM 885 C C . ASP A 1 110 ? 6.573 8.444 -3.637 1.00 78.56 110 ASP A C 1
ATOM 887 O O . ASP A 1 110 ? 6.642 9.322 -2.777 1.00 78.56 110 ASP A O 1
ATOM 891 N N . LEU A 1 111 ? 7.417 7.410 -3.641 1.00 73.19 111 LEU A N 1
ATOM 892 C CA . LEU A 1 111 ? 8.454 7.188 -2.633 1.00 73.19 111 LEU A CA 1
ATOM 893 C C . LEU A 1 111 ? 9.652 8.135 -2.793 1.00 73.19 111 LEU A C 1
ATOM 895 O O . LEU A 1 111 ? 10.405 8.339 -1.838 1.00 73.19 111 LEU A O 1
ATOM 899 N N . LEU A 1 112 ? 9.824 8.725 -3.980 1.00 73.81 112 LEU A N 1
ATOM 900 C CA . LEU A 1 112 ? 10.831 9.757 -4.235 1.00 73.81 112 LEU A CA 1
ATOM 901 C C . LEU A 1 112 ? 10.427 11.124 -3.666 1.00 73.81 112 LEU A C 1
ATOM 903 O O . LEU A 1 112 ? 11.282 12.002 -3.551 1.00 73.81 112 LEU A O 1
ATOM 907 N N . GLU A 1 113 ? 9.170 11.290 -3.240 1.00 76.81 113 GLU A N 1
ATOM 908 C CA . GLU A 1 113 ? 8.640 12.536 -2.681 1.00 76.81 113 GLU A CA 1
ATOM 909 C C . GLU A 1 113 ? 8.086 12.348 -1.251 1.00 76.81 113 GLU A C 1
ATOM 911 O O . GLU A 1 113 ? 6.873 12.420 -1.025 1.00 76.81 113 GLU A O 1
ATOM 916 N N . PRO A 1 114 ? 8.953 12.167 -0.231 1.00 73.12 114 PRO A N 1
ATOM 917 C CA . PRO A 1 114 ? 8.526 11.834 1.132 1.00 73.12 114 PRO A CA 1
ATOM 918 C C 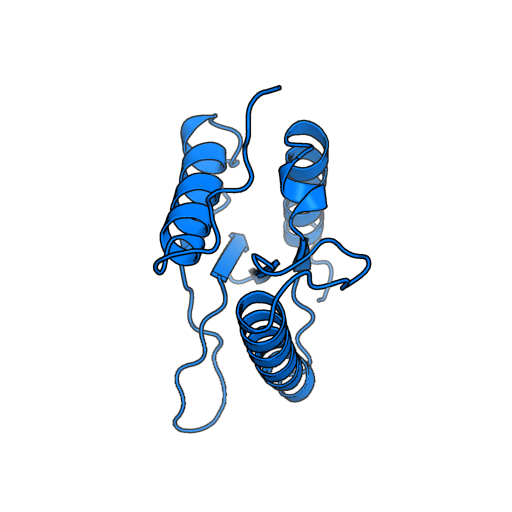. PRO A 1 114 ? 7.514 12.811 1.743 1.00 73.12 114 PRO A C 1
ATOM 920 O O . PRO A 1 114 ? 6.598 12.393 2.446 1.00 73.12 114 PRO A O 1
ATOM 923 N N . ALA A 1 115 ? 7.640 14.109 1.453 1.00 77.94 115 ALA A N 1
ATOM 924 C CA . ALA A 1 115 ? 6.713 15.122 1.958 1.00 77.94 115 ALA A CA 1
ATOM 925 C C . ALA A 1 115 ? 5.302 14.976 1.360 1.00 77.94 115 ALA A C 1
ATOM 927 O O . ALA A 1 115 ? 4.306 15.174 2.056 1.00 77.94 115 ALA A O 1
ATOM 928 N N . GLN A 1 116 ? 5.196 14.609 0.080 1.00 81.12 116 GLN A N 1
ATOM 929 C CA . GLN A 1 116 ? 3.905 14.379 -0.572 1.00 81.12 116 GLN A CA 1
ATOM 930 C C . GLN A 1 116 ? 3.285 13.068 -0.095 1.00 81.12 116 GLN A C 1
ATOM 932 O O . GLN A 1 116 ? 2.091 13.028 0.212 1.00 81.12 116 GLN A O 1
ATOM 937 N N . LEU A 1 117 ? 4.107 12.031 0.073 1.00 81.25 117 LEU A N 1
ATOM 938 C CA . LEU A 1 117 ? 3.679 10.767 0.659 1.00 81.25 117 LEU A CA 1
ATOM 939 C C . LEU A 1 117 ? 3.140 10.958 2.084 1.00 81.25 117 LEU A C 1
ATOM 941 O O . LEU A 1 117 ? 2.081 10.433 2.421 1.00 81.25 117 LEU A O 1
ATOM 945 N N . GLN A 1 118 ? 3.809 11.781 2.896 1.00 82.12 118 GLN A N 1
ATOM 946 C CA . GLN A 1 118 ? 3.343 12.152 4.231 1.00 82.12 118 GLN A CA 1
ATOM 947 C C . GLN A 1 118 ? 1.996 12.886 4.191 1.00 82.12 118 GLN A C 1
ATOM 949 O O . GLN A 1 118 ? 1.094 12.547 4.958 1.00 82.12 118 GLN A O 1
ATOM 954 N N . LYS A 1 119 ? 1.817 13.870 3.300 1.00 87.25 119 LYS A N 1
ATOM 955 C CA . LYS A 1 119 ? 0.519 14.554 3.146 1.00 87.25 119 LYS A CA 1
ATOM 956 C C . LYS A 1 119 ? -0.586 13.573 2.766 1.00 87.25 119 LYS A C 1
ATOM 958 O O . LYS A 1 119 ? -1.672 13.628 3.339 1.00 87.25 119 LYS A O 1
ATOM 963 N N . ARG A 1 120 ? -0.305 12.651 1.840 1.00 88.06 120 ARG A N 1
ATOM 964 C CA . ARG A 1 120 ? -1.244 11.601 1.431 1.00 88.06 120 ARG A CA 1
ATOM 965 C C . ARG A 1 120 ? -1.583 10.671 2.596 1.00 88.06 120 ARG A C 1
ATOM 967 O O . ARG A 1 120 ? -2.756 10.382 2.807 1.00 88.06 120 ARG A O 1
ATOM 974 N N . PHE A 1 121 ? -0.594 10.268 3.393 1.00 88.12 121 PHE A N 1
ATOM 975 C CA . PHE A 1 121 ? -0.804 9.491 4.615 1.00 88.12 121 PHE A CA 1
ATOM 976 C C . PHE A 1 121 ? -1.740 10.211 5.600 1.00 88.12 121 PHE A C 1
ATOM 978 O O . PHE A 1 121 ? -2.745 9.642 6.025 1.00 88.12 121 PHE A O 1
ATOM 985 N N . LEU A 1 122 ? -1.474 11.482 5.910 1.00 89.56 122 LEU A N 1
ATOM 986 C CA . LEU A 1 122 ? -2.314 12.266 6.821 1.00 89.56 122 LEU A CA 1
ATOM 987 C C . LEU A 1 122 ? -3.733 12.487 6.272 1.00 89.56 122 LEU A C 1
ATOM 989 O O . LEU A 1 122 ? -4.698 12.461 7.036 1.00 89.56 122 LEU A O 1
ATOM 993 N N . ALA A 1 123 ? -3.884 12.644 4.955 1.00 91.75 123 ALA A N 1
ATOM 994 C CA . ALA A 1 123 ? -5.193 12.725 4.313 1.00 91.75 123 ALA A CA 1
ATOM 995 C C . ALA A 1 123 ? -5.991 11.418 4.466 1.00 91.75 123 ALA A C 1
ATOM 997 O O . ALA A 1 123 ? -7.180 11.460 4.779 1.00 91.75 123 ALA A O 1
ATOM 998 N N . LEU A 1 124 ? -5.343 10.256 4.319 1.00 91.50 124 LEU A N 1
ATOM 999 C CA . LEU A 1 124 ? -5.977 8.952 4.553 1.00 91.50 124 LEU A CA 1
ATOM 1000 C C . LEU A 1 124 ? -6.413 8.784 6.009 1.00 91.50 124 LEU A C 1
ATOM 1002 O O . LEU A 1 124 ? -7.519 8.312 6.266 1.00 91.50 124 LEU A O 1
ATOM 1006 N N . VAL A 1 125 ? -5.583 9.221 6.959 1.00 91.25 125 VAL A N 1
ATOM 1007 C CA . VAL A 1 125 ? -5.937 9.247 8.384 1.00 91.25 125 VAL A CA 1
ATOM 1008 C C . VAL A 1 125 ? -7.169 10.124 8.633 1.00 91.25 125 VAL A C 1
ATOM 1010 O O . VAL A 1 125 ? -8.095 9.706 9.328 1.00 91.25 125 VAL A O 1
ATOM 1013 N N . ALA A 1 126 ? -7.226 11.319 8.042 1.00 92.75 126 ALA A N 1
ATOM 1014 C CA . ALA A 1 126 ? -8.381 12.204 8.174 1.00 92.75 126 ALA A CA 1
ATOM 1015 C C . ALA A 1 126 ? -9.663 11.574 7.596 1.00 92.75 126 ALA A C 1
ATOM 1017 O O . ALA A 1 126 ? -10.712 11.613 8.240 1.00 92.75 126 ALA A O 1
ATOM 1018 N N . GLN A 1 127 ? -9.577 10.934 6.426 1.00 92.50 127 GLN A N 1
ATOM 1019 C CA . GLN A 1 127 ? -10.700 10.213 5.814 1.00 92.50 127 GLN A CA 1
ATOM 1020 C C . GLN A 1 127 ? -11.183 9.047 6.681 1.00 92.50 127 GLN A C 1
ATOM 1022 O O . GLN A 1 127 ? -12.390 8.869 6.859 1.00 92.50 127 GLN A O 1
ATOM 1027 N N . LEU A 1 128 ? -10.245 8.273 7.239 1.00 91.31 128 LEU A N 1
ATOM 1028 C CA . LEU A 1 128 ? -10.541 7.186 8.167 1.00 91.31 128 LEU A CA 1
ATOM 1029 C C . LEU A 1 128 ? -11.322 7.704 9.368 1.00 91.31 128 LEU A C 1
ATOM 1031 O O . LEU A 1 128 ? -12.384 7.160 9.656 1.00 91.31 128 LEU A O 1
ATOM 1035 N N . ARG A 1 129 ? -10.858 8.782 10.010 1.00 93.06 129 ARG A N 1
ATOM 1036 C CA . ARG A 1 129 ? -11.541 9.410 11.153 1.00 93.06 129 ARG A CA 1
ATOM 1037 C C . ARG A 1 129 ? -12.942 9.899 10.797 1.00 93.06 129 ARG A C 1
ATOM 1039 O O . ARG A 1 129 ? -13.884 9.602 11.528 1.00 93.06 129 ARG A O 1
ATOM 1046 N N . ALA A 1 130 ? -13.089 10.555 9.646 1.00 91.62 130 ALA A N 1
ATOM 1047 C CA . ALA A 1 130 ? -14.368 11.065 9.150 1.00 91.62 130 ALA A CA 1
ATOM 1048 C C . ALA A 1 130 ? -15.389 9.965 8.794 1.00 91.62 130 ALA A C 1
ATOM 1050 O O . ALA A 1 130 ? -16.547 10.270 8.530 1.00 91.62 130 ALA A O 1
ATOM 1051 N N . GLY A 1 131 ? -14.981 8.690 8.773 1.00 81.69 131 GLY A N 1
ATOM 1052 C CA . GLY A 1 131 ? -15.871 7.581 8.415 1.00 81.69 131 GLY A CA 1
ATOM 1053 C C . GLY A 1 131 ? -16.116 7.468 6.914 1.00 81.69 131 GLY A C 1
ATOM 1054 O O . GLY A 1 131 ? -17.086 6.833 6.501 1.00 81.69 131 GLY A O 1
ATOM 1055 N N . GLY A 1 132 ? -15.243 8.060 6.090 1.00 62.69 132 GLY A N 1
ATOM 1056 C CA . GLY A 1 132 ? -15.309 7.899 4.643 1.00 62.69 132 GLY A CA 1
ATOM 1057 C C . GLY A 1 132 ? -15.272 6.413 4.286 1.00 62.69 132 GLY A C 1
ATOM 1058 O O . GLY A 1 132 ? -14.374 5.685 4.718 1.00 62.69 132 GLY A O 1
ATOM 1059 N N . ARG A 1 133 ? -16.251 5.939 3.512 1.00 52.06 133 ARG A N 1
ATOM 1060 C CA . ARG A 1 133 ? -16.255 4.563 2.997 1.00 52.06 133 ARG A CA 1
ATOM 1061 C C . ARG A 1 133 ? -15.106 4.387 1.995 1.00 52.06 133 ARG A C 1
ATOM 1063 O O . ARG A 1 133 ? -14.738 5.341 1.312 1.00 52.06 133 ARG A O 1
ATOM 1070 N N . SER A 1 134 ? -14.492 3.204 2.011 1.00 49.75 134 SER A N 1
ATOM 1071 C CA . SER A 1 134 ? -13.601 2.723 0.941 1.00 49.75 134 SER A CA 1
ATOM 1072 C C . SER A 1 134 ? -14.429 2.089 -0.162 1.00 49.75 134 SER A C 1
ATOM 1074 O O . SER A 1 134 ? -15.526 1.593 0.184 1.00 49.75 134 SER A O 1
#

Secondary structure (DSSP, 8-state):
------TTSSSHHHHHHHHHHHHHHHTT-S-TT-EEEES-EE--SSS--EE-SEEEEETTEEEEEEEE-S--TT---SSHHHHHHHHHHHHHHHHHHHTT--PEEEEHHHHT-HHHHHHHHHHHHHHHHTT---

Radius of gyration: 15.03 Å; chains: 1; bounding box: 40×36×36 Å